Protein AF-A0A2S0U633-F1 (afdb_monomer)

Secondary structure (DSSP, 8-state):
-EEEE--TTTEEEEEEE-SSEEEEEEEE-SHHHHHHHHHHHHHHHTSS-TTSEEEEE-STTEEEEEEEGGGHHHHHHHHHHTTSSSEEEEPPTT-

Foldseek 3Di:
DKDFAADPQAKDWDWDDDPWKIKIKIAGPDPLVLVLVVVLVVVQCPDPDNPQKDWDDDPRSIIIIIGTPVCPVVSVVSCVVSRRIPDMDDDDPVD

Solvent-accessible surface area (backbone atoms only — not comparable to full-atom values): 5377 Å² total; per-resid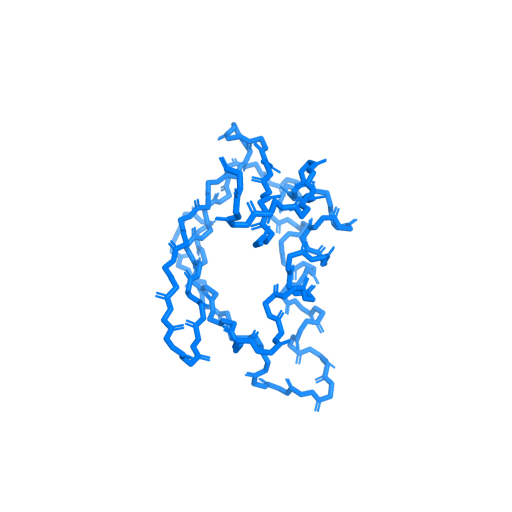ue (Å²): 83,84,49,72,44,57,58,70,86,38,40,45,78,48,79,48,84,56,98,63,38,34,39,36,42,39,36,41,72,33,75,72,55,42,56,40,50,51,52,50,53,51,52,39,59,68,38,98,52,70,73,45,45,44,78,44,82,54,74,84,56,24,32,44,35,41,26,31,57,92,40,45,67,58,54,54,49,46,38,36,75,57,61,63,28,78,45,79,41,83,45,69,91,89,116

Sequence (95 aa):
MLVYNYDANMIHIIETKDDQENTFRIKVLDTQYLKKLLAVLDYFDRNNIYTDVLSYPYKDNEFKVIVRKEFYNDFLAELLKAGLLQSLKWEDPSL

Nearest PDB structures (foldseek):
  6sgb-assembly1_FS  TM=6.641E-01  e=3.551E-02  Trypanosoma brucei brucei
  6sgb-assembly1_FR  TM=6.131E-01  e=7.399E-02  Trypanosoma brucei brucei
  6hzv-assembly4_D  TM=4.091E-01  e=4.930E-01  Homo sapiens
  6hzv-assembly3_C  TM=4.117E-01  e=6.296E-01  Homo sapiens
  2cdq-assembly1_B  TM=4.890E-01  e=3.946E+00  Arabidopsis thaliana

Radius of gyration: 12.94 Å; Cα contacts (8 Å, |Δi|>4): 159; chains: 1; bounding box: 30×36×36 Å

Mean predicted aligned error: 3.98 Å

pLDDT: mean 91.81, std 8.84, range [53.84, 98.0]

Structure (mmCIF, N/CA/C/O backbone):
data_AF-A0A2S0U633-F1
#
_entry.id   AF-A0A2S0U633-F1
#
loop_
_atom_site.group_PDB
_atom_site.id
_atom_site.type_symbol
_atom_site.label_atom_id
_atom_site.label_alt_id
_atom_site.label_comp_id
_atom_site.label_asym_id
_atom_site.label_entity_id
_atom_site.label_seq_id
_atom_site.pdbx_PDB_ins_code
_atom_site.Cartn_x
_atom_site.Cartn_y
_atom_site.Cartn_z
_atom_site.occupancy
_atom_site.B_iso_or_equiv
_atom_site.auth_seq_id
_atom_site.auth_comp_id
_atom_site.auth_asym_id
_atom_site.auth_atom_id
_atom_site.pdbx_PDB_model_num
ATOM 1 N N . MET A 1 1 ? 6.791 8.626 -14.839 1.00 84.69 1 MET A N 1
ATOM 2 C CA . MET A 1 1 ? 6.706 8.090 -13.463 1.00 84.69 1 MET A CA 1
ATOM 3 C C . MET A 1 1 ? 5.248 7.804 -13.133 1.00 84.69 1 MET A C 1
ATOM 5 O O . MET A 1 1 ? 4.394 8.539 -13.609 1.00 84.69 1 MET A O 1
ATOM 9 N N . LEU A 1 2 ? 4.947 6.753 -12.365 1.00 89.50 2 LEU A N 1
ATOM 10 C CA . LEU A 1 2 ? 3.591 6.564 -11.849 1.00 89.50 2 LEU A CA 1
ATOM 11 C C . LEU A 1 2 ? 3.319 7.524 -10.692 1.00 89.50 2 LEU A C 1
ATOM 13 O O . LEU A 1 2 ? 4.129 7.635 -9.772 1.00 89.50 2 LEU A O 1
ATOM 17 N N . VAL A 1 3 ? 2.166 8.177 -10.745 1.00 93.38 3 VAL A N 1
ATOM 18 C CA . VAL A 1 3 ? 1.613 9.005 -9.677 1.00 93.38 3 VAL A CA 1
ATOM 19 C C . VAL A 1 3 ? 0.274 8.414 -9.277 1.00 93.38 3 VAL A C 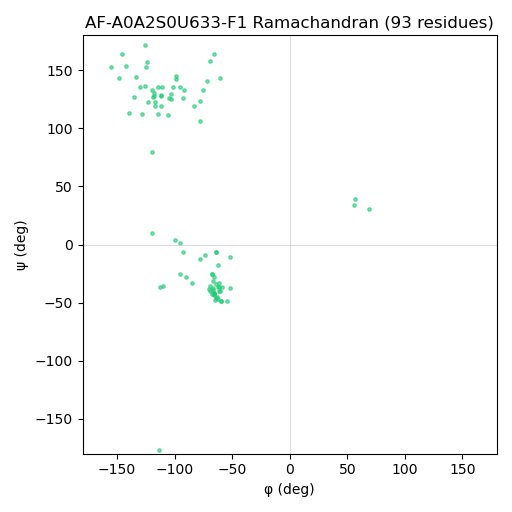1
ATOM 21 O O . VAL A 1 3 ? -0.548 8.065 -10.129 1.00 93.38 3 VAL A O 1
ATOM 24 N N . TYR A 1 4 ? 0.059 8.271 -7.976 1.00 95.81 4 TYR A N 1
ATOM 25 C CA . TYR A 1 4 ? -1.169 7.723 -7.424 1.00 95.81 4 TYR A CA 1
ATOM 26 C C . TYR A 1 4 ? -1.814 8.684 -6.435 1.00 95.81 4 TYR A C 1
ATOM 28 O O . TYR A 1 4 ? -1.153 9.525 -5.835 1.00 95.81 4 TYR A O 1
ATOM 36 N N . ASN A 1 5 ? -3.121 8.515 -6.255 1.00 96.81 5 ASN A N 1
ATOM 37 C CA . ASN A 1 5 ? -3.896 9.201 -5.226 1.00 96.81 5 ASN A CA 1
ATOM 38 C C . ASN A 1 5 ? -4.637 8.172 -4.376 1.00 96.81 5 ASN A C 1
ATOM 40 O O . ASN A 1 5 ? -4.984 7.091 -4.860 1.00 96.81 5 ASN A O 1
ATOM 44 N N . TYR A 1 6 ? -4.911 8.531 -3.129 1.00 97.00 6 TYR A N 1
ATOM 45 C CA . TYR A 1 6 ? -5.665 7.732 -2.170 1.00 97.00 6 TYR A CA 1
ATOM 46 C C . TYR A 1 6 ? -6.484 8.649 -1.254 1.00 97.00 6 TYR A C 1
ATOM 48 O O . TYR A 1 6 ? -6.230 9.851 -1.179 1.00 97.00 6 TYR A O 1
ATOM 56 N N . ASP A 1 7 ? -7.466 8.084 -0.551 1.00 96.25 7 ASP A N 1
ATOM 57 C CA . ASP A 1 7 ? -8.211 8.823 0.469 1.00 96.25 7 ASP A CA 1
ATOM 58 C C . ASP A 1 7 ? -7.378 8.931 1.750 1.00 96.25 7 ASP A C 1
ATOM 60 O O . ASP A 1 7 ? -7.238 7.956 2.495 1.00 96.25 7 ASP A O 1
ATOM 64 N N . ALA A 1 8 ? -6.842 10.122 2.016 1.00 94.25 8 ALA A N 1
ATOM 65 C CA . ALA A 1 8 ? -6.043 10.382 3.210 1.00 94.25 8 ALA A CA 1
ATOM 66 C C . ALA A 1 8 ? -6.832 10.195 4.521 1.00 94.25 8 ALA A C 1
ATOM 68 O O . ALA A 1 8 ? -6.225 10.010 5.565 1.00 94.25 8 ALA A O 1
ATOM 69 N N . ASN A 1 9 ? -8.170 10.172 4.500 1.00 94.94 9 ASN A N 1
ATOM 70 C CA . ASN A 1 9 ? -8.957 9.869 5.701 1.00 94.94 9 ASN A CA 1
ATOM 71 C C . ASN A 1 9 ? -8.999 8.368 6.027 1.00 94.94 9 ASN A C 1
ATOM 73 O O . ASN A 1 9 ? -9.427 7.991 7.116 1.00 94.94 9 ASN A O 1
ATOM 77 N N . MET A 1 10 ? -8.568 7.511 5.097 1.00 95.06 10 MET A N 1
ATOM 78 C CA . MET A 1 10 ? -8.681 6.052 5.206 1.00 95.06 10 MET A CA 1
ATOM 79 C C . MET A 1 10 ? -7.318 5.373 5.348 1.00 95.06 10 MET A C 1
ATOM 81 O O . MET A 1 10 ? -7.178 4.382 6.071 1.00 95.06 10 MET A O 1
ATOM 85 N N . ILE A 1 11 ? -6.305 5.898 4.660 1.00 95.88 11 ILE A N 1
ATOM 86 C CA . ILE A 1 11 ? -4.954 5.342 4.606 1.00 95.88 11 ILE A CA 1
ATOM 87 C C . ILE A 1 11 ? -3.943 6.475 4.455 1.00 95.88 11 ILE A C 1
ATOM 89 O O . ILE A 1 11 ? -4.205 7.457 3.775 1.00 95.88 11 ILE A O 1
ATOM 93 N N . HIS A 1 12 ? -2.789 6.346 5.097 1.00 97.19 12 HIS A N 1
ATOM 94 C CA . HIS A 1 12 ? -1.649 7.240 4.938 1.00 97.19 12 HIS A CA 1
ATOM 95 C C . HIS A 1 12 ? -0.484 6.430 4.381 1.00 97.19 12 HIS A C 1
ATOM 97 O O . HIS A 1 12 ? -0.125 5.398 4.951 1.00 97.19 12 HIS A O 1
ATOM 103 N N . ILE A 1 13 ? 0.112 6.904 3.289 1.00 97.00 13 ILE A N 1
ATOM 104 C CA . ILE A 1 13 ? 1.234 6.244 2.620 1.00 97.00 13 ILE A CA 1
ATOM 105 C C . ILE A 1 13 ? 2.400 7.225 2.554 1.00 97.00 13 ILE A C 1
ATOM 107 O O . ILE A 1 13 ? 2.270 8.312 1.992 1.00 97.00 13 ILE A O 1
ATOM 111 N N . ILE A 1 14 ? 3.536 6.824 3.121 1.00 96.75 14 ILE A N 1
ATOM 112 C CA . ILE A 1 14 ? 4.826 7.492 2.934 1.00 96.75 14 ILE A CA 1
ATOM 113 C C . ILE A 1 14 ? 5.711 6.548 2.134 1.00 96.75 14 ILE A C 1
ATOM 115 O O . ILE A 1 14 ? 5.875 5.386 2.504 1.00 96.75 14 ILE A O 1
ATOM 119 N N . GLU A 1 15 ? 6.285 7.059 1.055 1.00 95.62 15 GLU A N 1
ATOM 120 C CA . GLU A 1 15 ? 7.111 6.297 0.129 1.00 95.62 15 GLU A CA 1
ATOM 121 C C . GLU A 1 15 ? 8.533 6.856 0.098 1.00 95.62 15 GLU A C 1
ATOM 123 O O . GLU A 1 15 ? 8.741 8.056 -0.085 1.00 95.62 15 GLU A O 1
ATOM 128 N N . THR A 1 16 ? 9.510 5.965 0.238 1.00 95.69 16 THR A N 1
ATOM 129 C CA . THR A 1 16 ? 10.931 6.250 0.047 1.00 95.69 16 THR A CA 1
ATOM 130 C C . THR A 1 16 ? 11.436 5.402 -1.112 1.00 95.69 16 THR A C 1
ATOM 132 O O . THR A 1 16 ? 11.394 4.172 -1.041 1.00 95.69 16 THR A O 1
ATOM 135 N N . LYS A 1 17 ? 11.921 6.059 -2.167 1.00 90.88 17 LYS A N 1
ATOM 136 C CA . LYS A 1 17 ? 12.514 5.405 -3.338 1.00 90.88 17 LYS A CA 1
ATOM 137 C C . LYS A 1 17 ? 14.023 5.266 -3.151 1.00 90.88 17 LYS A C 1
ATOM 139 O O . LYS A 1 17 ? 14.673 6.246 -2.793 1.00 90.88 17 LYS A O 1
ATOM 144 N N . ASP A 1 18 ? 14.552 4.080 -3.420 1.00 87.88 18 ASP A N 1
ATOM 145 C CA . ASP A 1 18 ? 15.987 3.780 -3.472 1.00 87.88 18 ASP A CA 1
ATOM 146 C C . ASP A 1 18 ? 16.326 3.124 -4.829 1.00 87.88 18 ASP A C 1
ATOM 148 O O . ASP A 1 18 ? 15.441 2.783 -5.623 1.00 87.88 18 ASP A O 1
ATOM 152 N N . ASP A 1 19 ? 17.611 2.941 -5.122 1.00 82.44 19 ASP A N 1
ATOM 153 C CA . ASP A 1 19 ? 18.094 2.414 -6.399 1.00 82.44 19 ASP A CA 1
ATOM 154 C C . ASP A 1 19 ? 17.691 0.953 -6.637 1.00 82.44 19 ASP A C 1
ATOM 156 O O . ASP A 1 19 ? 17.523 0.552 -7.795 1.00 82.44 19 ASP A O 1
ATOM 160 N N . GLN A 1 20 ? 17.508 0.183 -5.559 1.00 86.00 20 GLN A N 1
ATOM 161 C CA . GLN A 1 20 ? 17.210 -1.256 -5.583 1.00 86.00 20 GLN A CA 1
ATOM 162 C C . GLN A 1 20 ? 15.781 -1.590 -5.126 1.00 86.00 20 GLN A C 1
ATOM 164 O O . GLN A 1 20 ? 15.147 -2.502 -5.664 1.00 86.00 20 GLN A O 1
ATOM 169 N N . GLU A 1 21 ? 15.252 -0.850 -4.151 1.00 92.31 21 GLU A N 1
ATOM 170 C CA . GLU A 1 21 ? 13.988 -1.156 -3.478 1.00 92.31 21 GLU A CA 1
ATOM 171 C C . GLU A 1 21 ? 13.203 0.127 -3.177 1.00 92.31 21 GLU A C 1
ATOM 173 O O . GLU A 1 21 ? 13.766 1.203 -2.997 1.00 92.31 21 GLU A O 1
ATOM 178 N N . ASN A 1 22 ? 11.881 0.015 -3.090 1.00 94.88 22 ASN A N 1
ATOM 179 C CA . ASN A 1 22 ? 11.002 1.084 -2.633 1.00 94.88 22 ASN A CA 1
ATOM 180 C C . ASN A 1 22 ? 10.411 0.672 -1.288 1.00 94.88 22 ASN A C 1
ATOM 182 O O . ASN A 1 22 ? 9.855 -0.418 -1.151 1.00 94.88 22 ASN A O 1
ATOM 186 N N . THR A 1 23 ? 10.527 1.538 -0.287 1.00 96.94 23 THR A N 1
ATOM 187 C CA . THR A 1 23 ? 9.940 1.304 1.033 1.00 96.94 23 THR A CA 1
ATOM 188 C C . THR A 1 23 ? 8.683 2.140 1.199 1.00 96.94 23 THR A C 1
ATOM 190 O O . THR A 1 23 ? 8.714 3.358 1.041 1.00 96.94 23 THR A O 1
ATOM 193 N N . PHE A 1 24 ? 7.600 1.494 1.611 1.00 97.56 24 PHE A N 1
ATOM 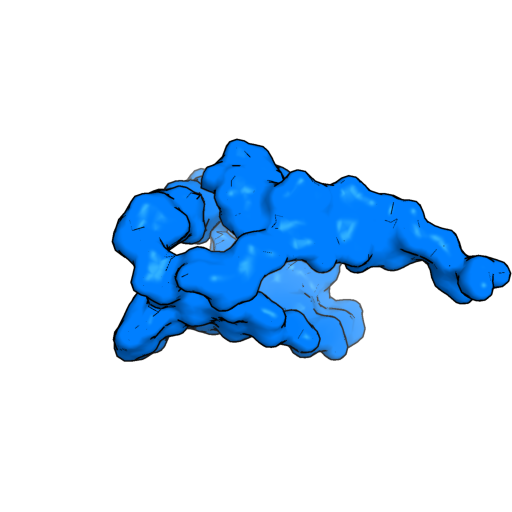194 C CA . PHE A 1 24 ? 6.349 2.131 1.986 1.00 97.56 24 PHE A CA 1
ATOM 195 C C . PHE A 1 24 ? 6.123 2.001 3.489 1.00 97.56 24 PHE A C 1
ATOM 197 O O . PHE A 1 24 ? 6.287 0.927 4.073 1.00 97.56 24 PHE A O 1
ATOM 204 N N . ARG A 1 25 ? 5.702 3.094 4.118 1.00 98.00 25 ARG A N 1
ATOM 205 C CA . ARG A 1 25 ? 5.068 3.107 5.435 1.00 98.00 25 ARG A CA 1
ATOM 206 C C . ARG A 1 25 ? 3.590 3.366 5.226 1.00 98.00 25 ARG A C 1
ATOM 208 O O . ARG A 1 25 ? 3.213 4.451 4.792 1.00 98.00 25 ARG A O 1
ATOM 215 N N . ILE A 1 26 ? 2.779 2.354 5.500 1.00 97.88 26 ILE A N 1
ATOM 216 C CA . ILE A 1 26 ? 1.343 2.378 5.251 1.00 97.88 26 ILE A CA 1
ATOM 217 C C . ILE A 1 26 ? 0.625 2.309 6.590 1.00 97.88 26 ILE A C 1
ATOM 219 O O . ILE A 1 26 ? 0.670 1.276 7.253 1.00 97.88 26 ILE A O 1
ATOM 223 N N . LYS A 1 27 ? -0.048 3.390 6.981 1.00 97.88 27 LYS A N 1
ATOM 224 C CA . LYS A 1 27 ? -0.909 3.424 8.165 1.00 97.88 27 LYS A CA 1
ATOM 225 C C . LYS A 1 27 ? -2.364 3.406 7.740 1.00 97.88 27 LYS A C 1
ATOM 227 O O . LYS A 1 27 ? -2.791 4.254 6.962 1.00 97.88 27 LYS A O 1
ATOM 232 N N . VAL A 1 28 ? -3.129 2.462 8.273 1.00 96.81 28 VAL A N 1
ATOM 233 C CA . VAL A 1 28 ? -4.546 2.319 7.948 1.00 96.81 28 VAL A CA 1
ATOM 234 C C . VAL A 1 28 ? -5.409 2.863 9.082 1.00 96.81 28 VAL A C 1
ATOM 236 O O . VAL A 1 28 ? -5.270 2.447 10.232 1.00 96.81 28 VAL A O 1
ATOM 239 N N . LEU A 1 29 ? -6.308 3.787 8.750 1.00 95.25 29 LEU A N 1
ATOM 240 C CA . LEU A 1 29 ? -7.196 4.452 9.706 1.00 95.25 29 LEU A CA 1
ATOM 241 C C . LEU A 1 29 ? -8.570 3.774 9.797 1.00 95.25 29 LEU A C 1
ATOM 243 O O . LEU A 1 29 ? -9.212 3.838 10.842 1.00 95.25 29 LEU A O 1
ATOM 247 N N . ASP A 1 30 ? -8.988 3.077 8.736 1.00 93.06 30 ASP A N 1
ATOM 248 C CA . ASP A 1 30 ? -10.273 2.383 8.658 1.00 93.06 30 ASP A CA 1
ATOM 249 C C . ASP A 1 30 ? -10.129 0.848 8.574 1.00 93.06 30 ASP A C 1
ATOM 251 O O . ASP A 1 30 ? -9.338 0.290 7.810 1.00 93.06 30 ASP A O 1
ATOM 255 N N . THR A 1 31 ? -10.940 0.126 9.349 1.00 89.81 31 THR A N 1
ATOM 256 C CA . THR A 1 31 ? -10.851 -1.344 9.446 1.00 89.81 31 THR A CA 1
ATOM 257 C C . THR A 1 31 ? -11.234 -2.092 8.161 1.00 89.81 31 THR A C 1
ATOM 259 O O . THR A 1 31 ? -10.748 -3.204 7.935 1.00 89.81 31 THR A O 1
ATOM 262 N N . GLN A 1 32 ? -12.068 -1.518 7.289 1.00 92.00 32 GLN A N 1
ATOM 263 C CA . GLN A 1 32 ? -12.374 -2.092 5.977 1.00 92.00 32 GLN A CA 1
ATOM 264 C C . GLN A 1 32 ? -11.154 -2.008 5.055 1.00 92.00 32 GLN A C 1
ATOM 266 O O . GLN A 1 32 ? -10.850 -2.969 4.344 1.00 92.00 32 GLN A O 1
ATOM 271 N N . TYR A 1 33 ? -10.425 -0.891 5.101 1.00 95.12 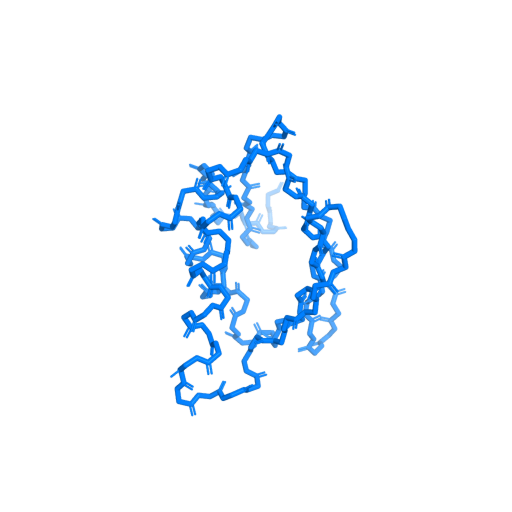33 TYR A N 1
ATOM 272 C CA . TYR A 1 33 ? -9.169 -0.716 4.367 1.00 95.12 33 TYR A CA 1
ATOM 273 C C . TYR A 1 33 ? -8.074 -1.645 4.887 1.00 95.12 33 TYR A C 1
ATOM 275 O O . TYR A 1 33 ? -7.277 -2.149 4.099 1.00 95.12 33 TYR A O 1
ATOM 283 N N . LEU A 1 34 ? -8.086 -1.969 6.183 1.00 96.25 34 LEU A N 1
ATOM 284 C CA . LEU A 1 34 ? -7.110 -2.895 6.754 1.00 96.25 34 LEU A CA 1
ATOM 285 C C . LEU A 1 34 ? -7.257 -4.287 6.138 1.00 96.25 34 LEU A C 1
ATOM 287 O O . LEU A 1 34 ? -6.271 -4.885 5.718 1.00 96.25 34 LEU A O 1
ATOM 291 N N . LYS A 1 35 ? -8.495 -4.779 6.012 1.00 96.00 35 LYS A N 1
ATOM 292 C CA . LYS A 1 35 ? -8.770 -6.072 5.364 1.00 96.00 35 LYS A CA 1
ATOM 293 C C . LYS A 1 35 ? -8.304 -6.093 3.908 1.00 96.00 35 LYS A C 1
ATOM 295 O O . LYS A 1 35 ? -7.754 -7.096 3.466 1.00 96.00 35 LYS A O 1
ATOM 300 N N . LYS A 1 36 ? -8.500 -4.990 3.179 1.00 96.88 36 LYS A N 1
ATOM 301 C CA . LYS A 1 36 ? -8.029 -4.840 1.794 1.00 96.88 36 LYS A CA 1
ATOM 302 C C . LYS A 1 36 ? -6.503 -4.875 1.710 1.00 96.88 36 LYS A C 1
ATOM 304 O O . LYS A 1 36 ? -5.970 -5.590 0.871 1.00 96.88 36 LYS A O 1
ATOM 309 N N . LEU A 1 37 ? -5.808 -4.151 2.591 1.00 97.06 37 LEU A N 1
ATOM 310 C CA . LEU A 1 37 ? -4.345 -4.149 2.630 1.00 97.06 37 LEU A CA 1
ATOM 311 C C . LEU A 1 37 ? -3.800 -5.542 2.941 1.00 97.06 37 LEU A C 1
ATOM 313 O O . LEU A 1 37 ? -2.938 -6.024 2.219 1.00 97.06 37 LEU A O 1
ATOM 317 N N . LEU A 1 38 ? -4.344 -6.219 3.955 1.00 96.12 38 LEU A N 1
ATOM 318 C CA . LEU A 1 38 ? -3.929 -7.580 4.300 1.00 96.12 38 LEU A CA 1
ATOM 319 C C . LEU A 1 38 ? -4.118 -8.560 3.136 1.00 96.12 38 LEU A C 1
ATOM 321 O O . LEU A 1 38 ? -3.269 -9.419 2.944 1.00 96.12 38 LEU A O 1
ATOM 325 N N . ALA A 1 39 ? -5.176 -8.409 2.332 1.00 95.50 39 ALA A N 1
ATOM 326 C CA . ALA A 1 39 ? -5.375 -9.231 1.139 1.00 95.50 39 ALA A CA 1
ATOM 327 C C . ALA A 1 39 ? -4.313 -8.976 0.053 1.00 95.50 39 ALA A C 1
ATOM 329 O O . ALA A 1 39 ? -3.867 -9.922 -0.588 1.00 95.50 39 ALA A O 1
ATOM 330 N N . VAL A 1 40 ? -3.879 -7.724 -0.136 1.00 95.75 40 VAL A N 1
ATOM 331 C CA . VAL A 1 40 ? -2.766 -7.402 -1.049 1.00 95.75 40 VAL A CA 1
ATOM 332 C C . VAL A 1 40 ? -1.458 -8.004 -0.538 1.00 95.75 40 VAL A C 1
ATOM 334 O O . VAL A 1 40 ? -0.714 -8.592 -1.313 1.00 95.75 40 VAL A O 1
ATOM 337 N N . LEU A 1 41 ? -1.180 -7.895 0.762 1.00 94.69 41 LEU A N 1
ATOM 338 C CA . LEU A 1 41 ? 0.040 -8.462 1.343 1.00 94.69 41 LEU A CA 1
ATOM 339 C C . LEU A 1 41 ? 0.050 -9.999 1.264 1.00 94.69 41 LEU A C 1
ATOM 341 O O . LEU A 1 41 ? 1.068 -10.572 0.896 1.00 94.69 41 LEU A O 1
ATOM 345 N N . ASP A 1 42 ? -1.084 -10.655 1.533 1.00 93.38 42 ASP A N 1
ATOM 346 C CA . ASP A 1 42 ? -1.250 -12.112 1.395 1.00 93.38 42 ASP A CA 1
ATOM 347 C C . ASP A 1 42 ? -1.105 -12.577 -0.064 1.00 93.38 42 ASP A C 1
ATOM 349 O O . ASP A 1 42 ? -0.552 -13.646 -0.312 1.00 93.38 42 ASP A O 1
ATOM 353 N N . TYR A 1 43 ? -1.539 -11.767 -1.039 1.00 92.31 43 TYR A N 1
ATOM 354 C CA . TYR A 1 43 ? -1.314 -12.048 -2.459 1.00 92.31 43 TYR A CA 1
ATOM 355 C C . TYR A 1 43 ? 0.181 -12.145 -2.785 1.00 92.31 43 TYR A C 1
ATOM 357 O O . TYR A 1 43 ? 0.600 -13.122 -3.400 1.00 92.31 43 TYR A O 1
ATOM 365 N N . PHE A 1 44 ? 0.989 -11.180 -2.342 1.00 90.75 44 PHE A N 1
ATOM 366 C CA . PHE A 1 44 ? 2.431 -11.215 -2.591 1.00 90.75 44 PHE A CA 1
ATOM 367 C C . PHE A 1 44 ? 3.149 -12.306 -1.789 1.00 90.75 44 PHE A C 1
ATOM 369 O O . PHE A 1 44 ? 3.999 -12.997 -2.339 1.00 90.75 44 PHE A O 1
ATOM 376 N N . ASP A 1 45 ? 2.748 -12.550 -0.539 1.00 87.12 45 ASP A N 1
ATOM 377 C CA . ASP A 1 45 ? 3.333 -13.614 0.292 1.00 87.12 45 ASP A CA 1
ATOM 378 C C . ASP A 1 45 ? 3.141 -15.017 -0.318 1.00 87.12 45 ASP A C 1
ATOM 380 O O . ASP A 1 45 ? 3.997 -15.894 -0.198 1.00 87.12 45 ASP A O 1
ATOM 384 N N . ARG A 1 46 ? 2.020 -15.227 -1.021 1.00 84.88 46 ARG A N 1
ATOM 385 C CA . ARG A 1 46 ? 1.678 -16.506 -1.664 1.00 84.88 46 ARG A CA 1
ATOM 386 C C . ARG A 1 46 ? 2.126 -16.621 -3.116 1.00 84.88 46 ARG A C 1
ATOM 388 O O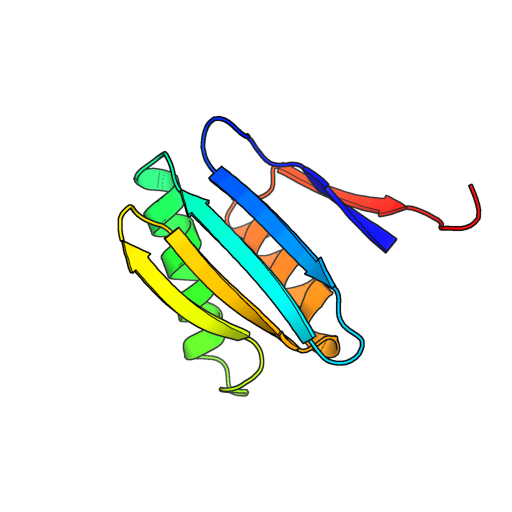 . ARG A 1 46 ? 1.961 -17.693 -3.705 1.00 84.88 46 ARG A O 1
ATOM 395 N N . ASN A 1 47 ? 2.649 -15.553 -3.712 1.00 77.88 47 ASN A N 1
ATOM 396 C CA . ASN A 1 47 ? 3.139 -15.606 -5.082 1.00 77.88 47 ASN A CA 1
ATOM 397 C C . ASN A 1 47 ? 4.413 -16.458 -5.175 1.00 77.88 47 ASN A C 1
ATOM 399 O O . ASN A 1 47 ? 5.148 -16.656 -4.212 1.00 77.88 47 ASN A O 1
ATOM 403 N N . ASN A 1 48 ? 4.706 -16.958 -6.379 1.00 62.19 48 ASN A N 1
ATOM 404 C CA . ASN A 1 48 ? 5.866 -17.828 -6.626 1.00 62.19 48 ASN A CA 1
ATOM 405 C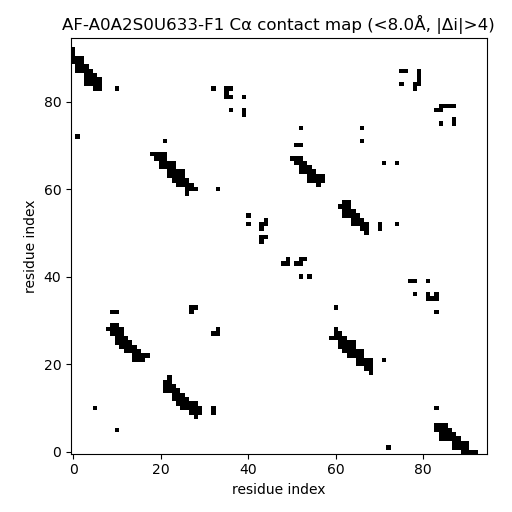 C . ASN A 1 48 ? 7.232 -17.148 -6.377 1.00 62.19 48 ASN A C 1
ATOM 407 O O . ASN A 1 48 ? 8.262 -17.818 -6.461 1.00 62.19 48 ASN A O 1
ATOM 411 N N . ILE A 1 49 ? 7.263 -15.838 -6.100 1.00 74.19 49 ILE A N 1
ATOM 412 C CA . ILE A 1 49 ? 8.477 -15.050 -5.874 1.00 74.19 49 ILE A CA 1
ATOM 413 C C . ILE A 1 49 ? 8.418 -14.455 -4.466 1.00 74.19 49 ILE A C 1
ATOM 415 O O . ILE A 1 49 ? 8.164 -13.279 -4.287 1.00 74.19 49 ILE A O 1
ATOM 419 N N . TYR A 1 50 ? 8.745 -15.261 -3.459 1.00 58.09 50 TYR A N 1
ATOM 420 C CA . TYR A 1 50 ? 8.678 -14.932 -2.021 1.00 58.09 50 TYR A CA 1
ATOM 421 C C . TYR A 1 50 ? 9.378 -13.624 -1.561 1.00 58.09 50 TYR A C 1
ATOM 423 O O . TYR A 1 50 ? 9.258 -13.213 -0.413 1.00 58.09 50 TYR A O 1
ATOM 431 N N . THR A 1 51 ? 10.172 -12.974 -2.416 1.00 71.81 51 THR A N 1
ATOM 432 C CA . THR A 1 51 ? 10.958 -11.773 -2.063 1.00 71.81 51 THR A CA 1
ATOM 433 C C . THR A 1 51 ? 10.595 -10.541 -2.889 1.00 71.81 51 THR A C 1
ATOM 435 O O . THR A 1 51 ? 11.327 -9.552 -2.842 1.00 71.81 51 THR A O 1
ATOM 438 N N . ASP A 1 52 ? 9.512 -10.603 -3.666 1.00 82.62 52 ASP A N 1
ATOM 439 C CA . ASP A 1 52 ? 9.038 -9.485 -4.484 1.00 82.62 52 ASP A CA 1
ATOM 440 C C . ASP A 1 52 ? 8.531 -8.317 -3.617 1.00 82.62 52 ASP A C 1
ATOM 442 O O . ASP A 1 52 ? 8.897 -7.158 -3.855 1.00 82.62 52 ASP A O 1
ATOM 446 N N . VAL A 1 53 ? 7.783 -8.633 -2.557 1.00 91.19 53 VAL A N 1
ATOM 447 C CA . VAL A 1 53 ? 7.244 -7.693 -1.577 1.00 91.19 53 VAL A CA 1
ATOM 448 C C . VAL A 1 53 ? 7.346 -8.283 -0.170 1.00 91.19 53 VAL A C 1
ATOM 450 O O . VAL A 1 53 ? 6.649 -9.227 0.188 1.00 91.19 53 VAL A O 1
ATOM 453 N N . LEU A 1 54 ? 8.181 -7.683 0.676 1.00 93.62 54 LEU A N 1
ATOM 454 C CA . LEU A 1 54 ? 8.272 -8.035 2.095 1.00 93.62 54 LEU A CA 1
ATOM 455 C C . LEU A 1 54 ? 7.388 -7.107 2.920 1.00 93.6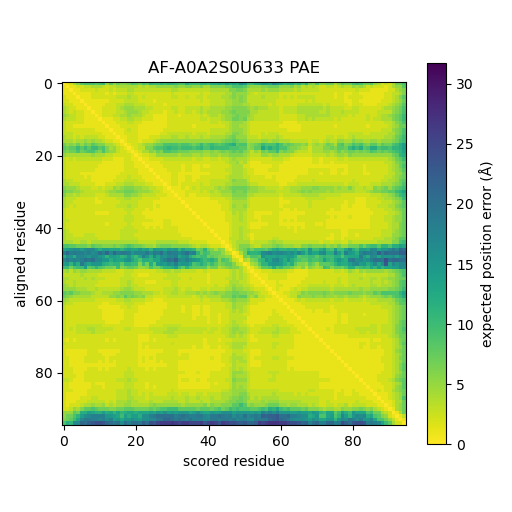2 54 LEU A C 1
ATOM 457 O O . LEU A 1 54 ? 7.438 -5.889 2.747 1.00 93.62 54 LEU A O 1
ATOM 461 N N . SER A 1 55 ? 6.624 -7.657 3.865 1.00 94.06 55 SER A N 1
ATOM 462 C CA . SER A 1 55 ? 5.760 -6.865 4.743 1.00 94.06 55 SER A CA 1
ATOM 463 C C . SER A 1 55 ? 6.026 -7.131 6.223 1.00 94.06 55 SER A C 1
ATOM 465 O O . SER A 1 55 ? 6.198 -8.266 6.660 1.00 94.06 55 SER A O 1
ATOM 467 N N . TYR A 1 56 ? 6.075 -6.054 7.005 1.00 95.50 56 TYR A N 1
ATOM 468 C CA . TYR A 1 56 ? 6.312 -6.085 8.444 1.00 95.50 56 TYR A CA 1
ATOM 469 C C . TYR A 1 56 ? 5.220 -5.278 9.154 1.00 95.50 56 TYR A C 1
ATOM 471 O O . TYR A 1 56 ? 5.182 -4.050 8.995 1.00 95.50 56 TYR A O 1
ATOM 479 N N . PRO A 1 57 ? 4.336 -5.923 9.933 1.00 95.38 57 PRO A N 1
ATOM 480 C CA . PRO A 1 57 ? 3.349 -5.214 10.732 1.00 95.38 57 PRO A CA 1
ATOM 481 C C . PRO A 1 57 ? 4.012 -4.508 11.924 1.00 95.38 57 PRO A C 1
ATOM 483 O O . PRO A 1 57 ? 4.899 -5.046 12.587 1.00 95.38 57 PRO A O 1
ATOM 486 N N . TYR A 1 58 ? 3.533 -3.307 12.221 1.00 94.44 58 TYR A N 1
ATOM 487 C CA . TYR A 1 58 ? 3.805 -2.535 13.430 1.00 94.44 58 TYR A CA 1
ATOM 488 C C . TYR A 1 58 ? 2.519 -2.391 14.256 1.00 94.44 58 TYR A C 1
ATOM 490 O O . TYR A 1 58 ? 1.467 -2.946 13.936 1.00 94.44 58 TYR A O 1
ATOM 498 N N . LYS A 1 59 ? 2.609 -1.653 15.367 1.00 91.31 59 LYS A N 1
ATOM 499 C CA . LYS A 1 59 ? 1.438 -1.268 16.163 1.00 91.31 59 LYS A CA 1
ATOM 500 C C . LYS A 1 59 ? 0.525 -0.328 15.361 1.00 91.31 59 LYS A C 1
ATOM 502 O O . LYS A 1 59 ? 0.941 0.244 14.359 1.00 91.31 59 LYS A O 1
ATOM 507 N N . ASP A 1 60 ? -0.711 -0.170 15.826 1.00 92.56 60 ASP A N 1
ATOM 508 C CA . ASP A 1 60 ? -1.677 0.817 15.318 1.00 92.56 60 ASP A CA 1
ATOM 509 C C . ASP A 1 60 ? -1.975 0.722 13.810 1.00 92.56 60 ASP A C 1
ATOM 511 O O . ASP A 1 60 ? -2.143 1.741 13.137 1.00 92.56 60 ASP A O 1
ATOM 515 N N . ASN A 1 61 ? -2.064 -0.510 13.290 1.00 95.12 61 ASN A N 1
ATOM 516 C CA . ASN A 1 61 ? -2.361 -0.810 11.883 1.00 95.12 61 ASN A CA 1
ATOM 517 C C . ASN A 1 61 ? -1.389 -0.143 10.895 1.00 95.12 61 ASN A C 1
ATOM 519 O O . ASN A 1 61 ? -1.780 0.260 9.795 1.00 95.12 61 ASN A O 1
ATOM 523 N N . GLU A 1 62 ? -0.126 -0.017 11.296 1.00 97.31 62 GLU A N 1
ATOM 524 C CA . GLU A 1 62 ? 0.953 0.432 10.430 1.00 97.31 62 GLU A CA 1
ATOM 525 C C . GLU A 1 62 ? 1.749 -0.757 9.886 1.00 97.31 62 GLU A C 1
ATOM 527 O O . GLU A 1 62 ? 2.005 -1.731 10.589 1.00 97.31 62 GLU A O 1
ATOM 532 N N . PHE A 1 63 ? 2.173 -0.668 8.630 1.00 97.81 63 PHE A N 1
ATOM 533 C CA . PHE A 1 63 ? 2.968 -1.678 7.947 1.00 97.81 63 PHE A CA 1
ATOM 534 C C . PHE A 1 63 ? 4.171 -1.013 7.284 1.00 97.81 63 PHE A C 1
ATOM 536 O O . PHE A 1 63 ? 4.033 0.023 6.629 1.00 97.81 63 PHE A O 1
ATOM 543 N N . LYS A 1 64 ? 5.352 -1.624 7.413 1.00 97.62 64 LYS A N 1
ATOM 544 C CA . LYS A 1 64 ? 6.454 -1.368 6.479 1.00 97.62 64 LYS A CA 1
ATOM 545 C C . LYS A 1 64 ? 6.378 -2.402 5.376 1.00 97.62 64 LYS A C 1
ATOM 547 O O . LYS A 1 64 ? 6.391 -3.596 5.662 1.00 97.62 64 LYS A O 1
ATOM 552 N N . VAL A 1 65 ? 6.347 -1.933 4.140 1.00 97.12 65 VAL A N 1
ATOM 553 C CA . VAL A 1 65 ? 6.366 -2.778 2.951 1.00 97.12 65 VAL A CA 1
ATOM 554 C C . VAL A 1 65 ? 7.608 -2.428 2.145 1.00 97.12 65 VAL A C 1
ATOM 556 O O . VAL A 1 65 ? 7.856 -1.255 1.880 1.00 97.12 65 VAL A O 1
ATOM 559 N N . ILE A 1 66 ? 8.418 -3.423 1.810 1.00 95.81 66 ILE A N 1
ATOM 560 C CA . ILE A 1 66 ? 9.627 -3.271 1.001 1.00 95.81 66 ILE A CA 1
ATOM 561 C C . ILE A 1 66 ? 9.358 -3.969 -0.323 1.00 95.81 66 ILE A C 1
ATOM 563 O O . ILE A 1 66 ? 9.092 -5.167 -0.340 1.00 95.81 66 ILE A O 1
ATOM 567 N N . VAL A 1 67 ? 9.403 -3.211 -1.412 1.00 95.12 67 VAL A N 1
ATOM 568 C CA . VAL A 1 67 ? 9.061 -3.672 -2.758 1.00 95.12 67 VAL A CA 1
ATOM 569 C C . VAL A 1 67 ? 10.300 -3.574 -3.629 1.00 95.12 67 VAL A C 1
ATOM 571 O O . VAL A 1 67 ? 10.854 -2.483 -3.800 1.00 95.12 67 VAL A O 1
ATOM 574 N N . ARG A 1 68 ? 10.732 -4.688 -4.220 1.00 93.44 68 ARG A N 1
ATOM 575 C CA . ARG A 1 68 ? 11.816 -4.657 -5.211 1.00 93.44 68 ARG A CA 1
ATOM 576 C C . ARG A 1 68 ? 11.418 -3.787 -6.396 1.00 93.44 68 ARG A C 1
ATOM 578 O O . ARG A 1 68 ? 10.266 -3.787 -6.823 1.00 93.44 68 ARG A O 1
ATOM 585 N N . LYS A 1 69 ? 12.379 -3.054 -6.959 1.00 91.44 69 LYS A N 1
ATOM 586 C CA . LYS A 1 69 ? 12.123 -2.059 -8.014 1.00 91.44 69 LYS A CA 1
ATOM 587 C C . LYS A 1 69 ? 11.323 -2.593 -9.205 1.00 91.44 69 LYS A C 1
ATOM 589 O O . LYS A 1 69 ? 10.470 -1.878 -9.723 1.00 91.44 69 LYS A O 1
ATOM 594 N N . GLU A 1 70 ? 11.570 -3.834 -9.611 1.00 91.81 70 GLU A N 1
ATOM 595 C CA . GLU A 1 70 ? 10.883 -4.482 -10.735 1.00 91.81 70 GLU A CA 1
ATOM 596 C C . GLU A 1 70 ? 9.389 -4.757 -10.476 1.00 91.81 70 GLU A C 1
ATOM 598 O O . GLU A 1 70 ? 8.607 -4.735 -11.420 1.00 91.81 70 GLU A O 1
ATOM 603 N N . PHE A 1 71 ? 8.978 -4.886 -9.209 1.00 92.69 71 PHE A N 1
ATOM 604 C CA . PHE A 1 71 ? 7.588 -5.126 -8.794 1.00 92.69 71 PHE A CA 1
ATOM 605 C C . PHE A 1 71 ? 6.862 -3.860 -8.327 1.00 92.69 71 PHE A C 1
ATOM 607 O O . PHE A 1 71 ? 5.716 -3.924 -7.886 1.00 92.69 71 PHE A O 1
ATOM 614 N N . TYR A 1 72 ? 7.496 -2.687 -8.419 1.00 94.12 72 TYR A N 1
ATOM 615 C CA . TYR A 1 72 ? 6.899 -1.425 -7.975 1.00 94.12 72 TYR A CA 1
ATOM 616 C C . TYR A 1 72 ? 5.537 -1.159 -8.628 1.00 94.12 72 TYR A C 1
ATOM 618 O O . TYR A 1 72 ? 4.556 -0.856 -7.948 1.00 94.12 72 TYR A O 1
ATOM 626 N N . ASN A 1 73 ? 5.470 -1.305 -9.953 1.00 94.50 73 ASN A N 1
ATOM 627 C CA . ASN A 1 73 ? 4.239 -1.065 -10.700 1.00 94.50 73 ASN A CA 1
ATOM 628 C C . ASN A 1 73 ? 3.163 -2.102 -10.349 1.00 94.50 73 ASN A C 1
ATOM 630 O O . ASN A 1 73 ? 2.000 -1.733 -10.202 1.00 94.50 73 ASN A O 1
ATOM 634 N N . ASP A 1 74 ? 3.554 -3.367 -10.176 1.00 93.94 74 ASP A N 1
ATOM 635 C CA . ASP A 1 74 ? 2.639 -4.458 -9.826 1.00 93.94 74 ASP A CA 1
ATOM 636 C C . ASP A 1 74 ? 2.049 -4.255 -8.429 1.00 93.94 74 ASP A C 1
ATOM 638 O O . ASP A 1 74 ? 0.843 -4.404 -8.227 1.00 93.94 74 ASP A O 1
ATOM 642 N N . PHE A 1 75 ? 2.873 -3.819 -7.473 1.00 95.81 75 PHE A N 1
ATOM 643 C CA . PHE A 1 75 ? 2.418 -3.465 -6.135 1.00 95.81 75 PHE A CA 1
ATOM 644 C C . PHE A 1 75 ? 1.389 -2.329 -6.169 1.00 95.81 75 PHE A C 1
ATOM 646 O O . PHE A 1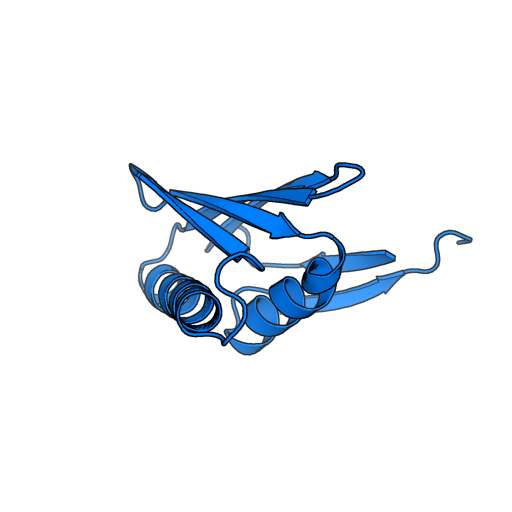 75 ? 0.305 -2.464 -5.600 1.00 95.81 75 PHE A O 1
ATOM 653 N N . LEU A 1 76 ? 1.667 -1.235 -6.891 1.00 96.69 76 LEU A N 1
ATOM 654 C CA . LEU A 1 76 ? 0.701 -0.140 -7.043 1.00 96.69 76 LEU A CA 1
ATOM 655 C C . LEU A 1 76 ? -0.585 -0.588 -7.757 1.00 96.69 76 LEU A C 1
ATOM 657 O O . LEU A 1 76 ? -1.675 -0.135 -7.400 1.00 96.69 76 LEU A O 1
ATOM 661 N N . ALA A 1 77 ? -0.484 -1.487 -8.737 1.00 96.19 77 ALA A N 1
ATOM 662 C CA . ALA A 1 77 ? -1.639 -2.029 -9.442 1.00 96.19 77 ALA A CA 1
ATOM 663 C C . ALA A 1 77 ? -2.535 -2.876 -8.521 1.00 96.19 77 ALA A C 1
ATOM 665 O O . ALA A 1 77 ? -3.756 -2.710 -8.544 1.00 96.19 77 ALA A O 1
ATOM 666 N N . GLU A 1 78 ? -1.962 -3.725 -7.665 1.00 96.69 78 GLU A N 1
ATOM 667 C CA . GLU A 1 78 ? -2.747 -4.509 -6.702 1.00 96.69 78 GLU A CA 1
ATOM 668 C C . GLU A 1 78 ? -3.368 -3.625 -5.610 1.00 96.69 78 GLU A C 1
ATOM 670 O O . GLU A 1 78 ? -4.528 -3.832 -5.243 1.00 96.69 78 GLU A O 1
ATOM 675 N N . LEU A 1 79 ? -2.681 -2.564 -5.162 1.00 97.44 79 LEU A N 1
ATOM 676 C CA . LEU A 1 79 ? -3.292 -1.567 -4.274 1.00 97.44 79 LEU A CA 1
ATOM 677 C C . LEU A 1 79 ? -4.485 -0.855 -4.942 1.00 97.44 79 LEU A C 1
ATOM 679 O O . LEU A 1 79 ? -5.512 -0.626 -4.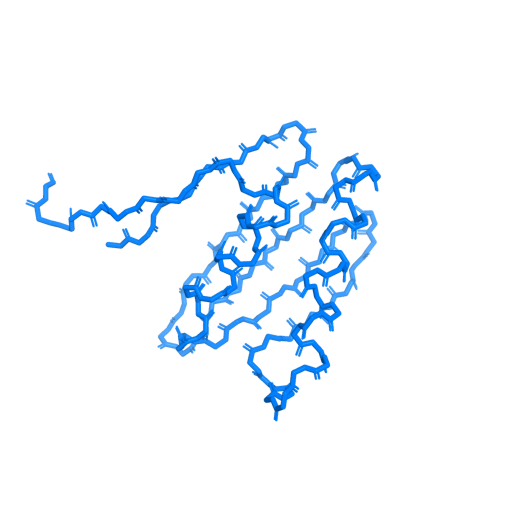297 1.00 97.44 79 LEU A O 1
ATOM 683 N N . LEU A 1 80 ? -4.386 -0.522 -6.234 1.00 97.75 80 LEU A N 1
ATOM 684 C CA . LEU A 1 80 ? -5.490 0.068 -6.999 1.00 97.75 80 LEU A CA 1
ATOM 685 C C . LEU A 1 80 ? -6.663 -0.909 -7.146 1.00 97.75 80 LEU A C 1
ATOM 687 O O . LEU A 1 80 ? -7.806 -0.546 -6.878 1.00 97.75 80 LEU A O 1
ATOM 691 N N . LYS A 1 81 ? -6.393 -2.159 -7.526 1.00 97.25 81 LYS A N 1
ATOM 692 C CA . LYS A 1 81 ? -7.403 -3.216 -7.692 1.00 97.25 81 LYS A CA 1
ATOM 693 C C . LYS A 1 81 ? -8.145 -3.523 -6.391 1.00 97.25 81 LYS A C 1
ATOM 695 O O . LYS A 1 81 ? -9.352 -3.753 -6.415 1.00 97.25 81 LYS A O 1
ATOM 700 N N . ALA A 1 82 ? -7.453 -3.471 -5.253 1.00 96.50 82 ALA A N 1
ATOM 701 C CA . ALA A 1 82 ? -8.059 -3.592 -3.928 1.00 96.50 82 ALA A CA 1
ATOM 702 C C . ALA A 1 82 ? -8.851 -2.336 -3.497 1.00 96.50 82 ALA A C 1
ATOM 704 O O . ALA A 1 82 ? -9.545 -2.353 -2.475 1.00 96.50 82 ALA A O 1
ATOM 705 N N . GLY A 1 83 ? -8.763 -1.239 -4.257 1.00 96.31 83 GLY A N 1
ATOM 706 C CA . GLY A 1 83 ? -9.387 0.044 -3.941 1.00 96.31 83 GLY A CA 1
ATOM 707 C C . GLY A 1 83 ? -8.751 0.739 -2.738 1.00 96.31 83 GLY A C 1
ATOM 708 O O . GLY A 1 83 ? -9.462 1.398 -1.980 1.00 96.31 83 GLY A O 1
ATOM 709 N N . LEU A 1 84 ? -7.450 0.523 -2.516 1.00 97.25 84 LEU A N 1
ATOM 710 C CA . LEU A 1 84 ? -6.628 1.276 -1.560 1.00 97.25 84 LEU A CA 1
ATOM 711 C C . LEU A 1 84 ? -6.101 2.564 -2.203 1.00 97.25 84 LEU A C 1
ATOM 713 O O . LEU A 1 84 ? -5.995 3.588 -1.533 1.00 97.25 84 LEU A O 1
ATOM 717 N N . LEU A 1 85 ? -5.826 2.521 -3.511 1.00 97.75 85 LEU A N 1
ATOM 718 C CA . LEU A 1 85 ? -5.597 3.705 -4.339 1.00 97.75 85 LEU A CA 1
ATOM 719 C C . LEU A 1 85 ? -6.883 4.051 -5.093 1.00 97.75 85 LEU A C 1
ATOM 721 O O . LEU A 1 85 ? -7.630 3.168 -5.508 1.00 97.75 85 LEU A O 1
ATOM 725 N N . GLN A 1 86 ? -7.129 5.343 -5.288 1.00 97.25 86 GLN A N 1
ATOM 726 C CA . GLN A 1 86 ? -8.257 5.855 -6.071 1.00 97.25 86 GLN A CA 1
ATOM 727 C C . GLN A 1 86 ? -7.898 6.034 -7.548 1.00 97.25 86 GLN A C 1
ATOM 729 O O . GLN A 1 86 ? -8.763 5.966 -8.418 1.00 97.25 86 GLN A O 1
ATOM 734 N N . SER A 1 87 ? -6.622 6.289 -7.843 1.00 97.25 87 SER A N 1
ATOM 735 C CA . SER A 1 87 ? -6.144 6.469 -9.211 1.00 97.25 87 SER A CA 1
ATOM 736 C C . SER A 1 87 ? -4.664 6.151 -9.325 1.00 97.25 87 SER A C 1
ATOM 738 O O . SER A 1 87 ? -3.918 6.390 -8.377 1.00 97.25 87 SER A O 1
ATOM 740 N N . LEU A 1 88 ? -4.252 5.735 -10.519 1.00 96.31 88 LEU A N 1
ATOM 741 C CA . LEU A 1 88 ? -2.864 5.549 -10.918 1.00 96.31 88 LEU A CA 1
ATOM 742 C C . LEU A 1 88 ? -2.689 6.159 -12.316 1.00 96.31 88 LEU A C 1
ATOM 744 O O . LEU A 1 88 ? -3.473 5.859 -13.218 1.00 96.31 88 LEU A O 1
ATOM 748 N N . LYS A 1 89 ? -1.715 7.053 -12.490 1.00 95.31 89 LYS A N 1
ATOM 749 C CA . LYS A 1 89 ? -1.474 7.781 -13.743 1.00 95.31 89 LYS A CA 1
ATOM 750 C C . LYS A 1 89 ? 0.001 7.765 -14.100 1.00 95.31 89 LYS A C 1
ATOM 752 O O . LYS A 1 89 ? 0.853 7.875 -13.227 1.00 95.31 89 LYS A O 1
ATOM 757 N N . TRP A 1 90 ? 0.288 7.678 -15.392 1.00 92.56 90 TRP A N 1
ATOM 758 C CA . TRP A 1 90 ? 1.623 7.936 -15.912 1.00 92.56 90 TRP A CA 1
ATOM 759 C C . TRP A 1 90 ? 1.797 9.441 -16.096 1.00 92.56 90 TRP A C 1
ATOM 761 O O . TRP A 1 90 ? 1.063 10.050 -16.869 1.00 92.56 90 TRP A O 1
ATOM 771 N N . GLU A 1 91 ? 2.762 10.028 -15.397 1.00 90.19 91 GLU A N 1
ATOM 772 C CA . GLU A 1 91 ? 3.240 11.384 -15.664 1.00 90.19 91 GLU A CA 1
ATOM 773 C C . GLU A 1 91 ? 4.554 11.325 -16.439 1.00 90.19 91 GLU A C 1
ATOM 775 O O . GLU A 1 91 ? 5.438 10.512 -16.137 1.00 90.19 91 GLU A O 1
ATOM 780 N N . ASP A 1 92 ? 4.665 12.159 -17.466 1.00 83.31 92 ASP A N 1
ATOM 781 C CA . ASP A 1 92 ? 5.885 12.305 -18.246 1.00 83.31 92 ASP A CA 1
ATOM 782 C C . ASP A 1 92 ? 6.872 13.181 -17.454 1.00 83.31 92 ASP A C 1
ATOM 784 O O . ASP A 1 92 ? 6.511 14.298 -17.094 1.00 83.31 92 ASP A O 1
ATOM 788 N N . PRO A 1 93 ? 8.100 12.712 -17.158 1.00 65.00 93 PRO A N 1
ATOM 789 C CA . PRO A 1 93 ? 9.102 13.538 -16.488 1.00 65.00 93 PRO A CA 1
ATOM 790 C C . PRO A 1 93 ? 9.569 14.761 -17.301 1.00 65.00 93 PRO A C 1
ATOM 792 O O . PRO A 1 93 ? 10.371 15.537 -16.787 1.00 65.00 93 PRO A O 1
ATOM 795 N N . SER A 1 94 ? 9.147 14.901 -18.564 1.00 65.69 94 SER A N 1
ATOM 796 C CA . SER A 1 94 ? 9.511 16.012 -19.456 1.00 65.69 94 SER A CA 1
ATOM 797 C C . SER A 1 94 ? 8.500 17.170 -19.511 1.00 65.69 94 SER A C 1
ATOM 799 O O . SER A 1 94 ? 8.745 18.140 -20.234 1.00 65.69 94 SER A O 1
ATOM 801 N N . LEU A 1 95 ? 7.404 17.089 -18.747 1.00 53.84 95 LEU A N 1
ATOM 802 C CA . LEU A 1 95 ? 6.432 18.170 -18.519 1.00 53.84 95 LEU A CA 1
ATOM 803 C C . LEU A 1 95 ? 6.642 18.813 -17.144 1.00 53.84 95 LEU A C 1
ATOM 805 O O . LEU A 1 95 ? 6.456 20.048 -17.063 1.00 53.84 95 LEU A O 1
#